Protein AF-A0AB37VTW8-F1 (afdb_monomer_lite)

InterPro domains:
  IPR041073 MobL relaxases [PF18555] (2-72)

Structure (mmCIF, N/CA/C/O backbone):
data_AF-A0AB37VTW8-F1
#
_entry.id   AF-A0AB37VTW8-F1
#
loop_
_atom_site.group_PDB
_atom_site.id
_atom_site.type_symbol
_atom_site.label_atom_id
_atom_site.label_alt_id
_atom_site.label_comp_id
_atom_site.label_asym_id
_atom_site.label_entity_id
_atom_site.label_seq_id
_atom_site.pdbx_PDB_ins_code
_atom_site.Cartn_x
_atom_site.Cartn_y
_atom_site.Cartn_z
_atom_site.occupancy
_atom_site.B_iso_or_equiv
_atom_site.auth_seq_id
_atom_site.auth_comp_id
_atom_site.auth_asym_id
_atom_site.auth_atom_id
_atom_site.pdbx_PDB_model_num
ATOM 1 N N . GLU A 1 1 ? 1.209 21.111 2.459 1.00 69.19 1 GLU A N 1
ATOM 2 C CA . GLU A 1 1 ? 2.205 21.548 3.468 1.00 69.19 1 GLU A CA 1
ATOM 3 C C . GLU A 1 1 ? 2.470 20.483 4.531 1.00 69.19 1 GLU A C 1
ATOM 5 O O . GLU A 1 1 ? 3.365 19.687 4.295 1.00 69.19 1 GLU A O 1
ATOM 10 N N . LYS A 1 2 ? 1.682 20.328 5.609 1.00 84.31 2 LYS A N 1
ATOM 11 C CA . LYS A 1 2 ? 1.988 19.326 6.667 1.00 84.31 2 LYS A CA 1
ATOM 12 C C . LYS A 1 2 ? 2.095 17.870 6.177 1.00 84.31 2 LYS A C 1
ATOM 14 O O . LYS A 1 2 ? 2.970 17.128 6.611 1.00 84.31 2 LYS A O 1
ATOM 19 N N . LEU A 1 3 ? 1.231 17.455 5.244 1.00 83.94 3 LEU A N 1
ATOM 20 C CA . LEU A 1 3 ? 1.308 16.118 4.637 1.00 83.94 3 LEU A CA 1
ATOM 21 C C . LEU A 1 3 ? 2.566 15.950 3.773 1.00 83.94 3 LEU A C 1
ATOM 23 O O . LEU A 1 3 ? 3.159 14.876 3.758 1.00 83.94 3 LEU A O 1
ATOM 27 N N . ASP A 1 4 ? 2.979 17.000 3.062 1.00 84.25 4 ASP A N 1
ATOM 28 C CA . ASP A 1 4 ? 4.182 16.970 2.227 1.00 84.25 4 ASP A CA 1
ATOM 29 C C . ASP A 1 4 ? 5.445 16.842 3.074 1.00 84.25 4 ASP A C 1
ATOM 31 O O . ASP A 1 4 ? 6.351 16.098 2.704 1.00 84.25 4 ASP A O 1
ATOM 35 N N . GLU A 1 5 ? 5.492 17.531 4.214 1.00 88.88 5 GLU A N 1
ATOM 36 C CA . GLU A 1 5 ? 6.574 17.419 5.195 1.00 88.88 5 GLU A CA 1
ATOM 37 C C . GLU A 1 5 ? 6.642 16.013 5.787 1.00 88.88 5 GLU A C 1
ATOM 39 O O . GLU A 1 5 ? 7.718 15.416 5.817 1.00 88.88 5 GLU A O 1
ATOM 44 N N . LEU A 1 6 ? 5.494 15.449 6.176 1.00 85.94 6 LEU A N 1
ATOM 45 C CA . LEU A 1 6 ? 5.423 14.087 6.702 1.00 85.94 6 LEU A CA 1
ATOM 46 C C . LEU A 1 6 ? 5.853 13.062 5.645 1.00 85.94 6 LEU A C 1
ATOM 48 O O . LEU A 1 6 ? 6.649 12.172 5.923 1.00 85.94 6 LEU A O 1
ATOM 52 N N . THR A 1 7 ? 5.387 13.231 4.407 1.00 86.62 7 THR A N 1
ATOM 53 C CA . THR A 1 7 ? 5.772 12.377 3.277 1.00 86.62 7 THR A CA 1
ATOM 54 C C . THR A 1 7 ? 7.274 12.467 3.023 1.00 86.62 7 THR A C 1
ATOM 56 O O . THR A 1 7 ? 7.930 11.443 2.860 1.00 86.62 7 THR A O 1
ATOM 59 N N . LYS A 1 8 ? 7.847 13.678 3.037 1.00 86.00 8 LYS A N 1
ATOM 60 C CA . LYS A 1 8 ? 9.293 13.879 2.886 1.00 86.00 8 LYS A CA 1
ATOM 61 C C . LYS A 1 8 ? 10.060 13.190 4.011 1.00 86.00 8 LYS A C 1
ATOM 63 O O . LYS A 1 8 ? 11.023 12.495 3.721 1.00 86.00 8 LYS A O 1
ATOM 68 N N . TYR A 1 9 ? 9.618 13.347 5.256 1.00 87.56 9 TYR A N 1
ATOM 69 C CA . TYR A 1 9 ? 10.241 12.730 6.423 1.00 87.56 9 TYR A CA 1
ATOM 70 C C . TYR A 1 9 ? 10.264 11.201 6.334 1.00 87.56 9 TYR A C 1
ATOM 72 O O . TYR A 1 9 ? 11.324 10.600 6.507 1.00 87.56 9 TYR A O 1
ATOM 80 N N . VAL A 1 10 ? 9.118 10.591 6.009 1.00 85.00 10 VAL A N 1
ATOM 81 C CA . VAL A 1 10 ? 8.985 9.138 5.821 1.00 85.00 10 VAL A CA 1
ATOM 82 C C . VAL A 1 10 ? 9.948 8.657 4.741 1.00 85.00 10 VAL A C 1
ATOM 84 O O . VAL A 1 10 ? 10.761 7.779 4.996 1.00 85.00 10 VAL A O 1
ATOM 87 N N . LEU A 1 11 ? 9.939 9.302 3.574 1.00 84.25 11 LEU A N 1
ATOM 88 C CA . LEU A 1 11 ? 10.826 8.925 2.476 1.00 84.25 11 LEU A CA 1
ATOM 89 C C . LEU A 1 11 ? 12.308 9.092 2.845 1.00 84.25 11 LEU A C 1
ATOM 91 O O . LEU A 1 11 ? 13.113 8.228 2.539 1.00 84.25 11 LEU A O 1
ATOM 95 N N . THR A 1 12 ? 12.697 10.160 3.545 1.00 81.88 12 THR A N 1
ATOM 96 C CA . THR A 1 12 ? 14.110 10.377 3.909 1.00 81.88 12 THR A CA 1
ATOM 97 C C . THR A 1 12 ? 14.662 9.395 4.936 1.00 81.88 12 THR A C 1
ATOM 99 O O . THR A 1 12 ? 15.880 9.252 5.018 1.00 81.88 12 THR A O 1
ATOM 102 N N . LYS A 1 13 ? 13.799 8.758 5.732 1.00 83.19 13 LYS A N 1
ATOM 103 C CA . LYS A 1 13 ? 14.210 7.800 6.761 1.00 83.19 13 LYS A CA 1
ATOM 104 C C . LYS A 1 13 ? 14.368 6.377 6.241 1.00 83.19 13 LYS A C 1
ATOM 106 O O . LYS A 1 13 ? 15.108 5.612 6.850 1.00 83.19 13 LYS A O 1
ATOM 111 N N . GLU A 1 14 ? 13.698 6.044 5.145 1.00 81.44 14 GLU A N 1
ATOM 112 C CA . GLU A 1 14 ? 13.762 4.712 4.557 1.00 81.44 14 GLU A CA 1
ATOM 113 C C . GLU A 1 14 ? 15.041 4.552 3.715 1.00 81.44 14 GLU A C 1
ATOM 115 O O . GLU A 1 14 ? 15.246 5.317 2.765 1.00 81.44 14 GLU A O 1
ATOM 120 N N . PRO A 1 15 ? 15.912 3.568 4.013 1.00 82.19 15 PRO A N 1
ATOM 121 C CA . PRO A 1 15 ? 17.109 3.314 3.210 1.00 82.19 15 PRO A CA 1
ATOM 122 C C . PRO A 1 15 ? 16.749 2.916 1.770 1.00 82.19 15 PRO A C 1
ATOM 124 O O . PRO A 1 15 ? 17.401 3.359 0.825 1.00 82.19 15 PRO A O 1
ATOM 127 N N . GLU A 1 16 ? 15.637 2.199 1.591 1.00 81.56 16 GLU A N 1
ATOM 128 C CA . GLU A 1 16 ? 15.103 1.794 0.285 1.00 81.56 16 GLU A CA 1
ATOM 129 C C . GLU A 1 16 ? 14.792 2.993 -0.627 1.00 81.56 16 GLU A C 1
ATOM 131 O O . GLU A 1 16 ? 14.925 2.916 -1.848 1.00 81.56 16 GLU A O 1
ATOM 136 N N . TYR A 1 17 ? 14.420 4.144 -0.056 1.00 82.50 17 TYR A N 1
ATOM 137 C CA . TYR A 1 17 ? 14.174 5.355 -0.838 1.00 82.50 17 TYR A CA 1
ATOM 138 C C . TYR A 1 17 ? 15.466 5.936 -1.423 1.00 82.50 17 TYR A C 1
ATOM 140 O O . TYR A 1 17 ? 15.467 6.445 -2.547 1.00 82.50 17 TYR A O 1
ATOM 148 N N . GLN A 1 18 ? 16.578 5.845 -0.689 1.00 79.81 18 GLN A N 1
ATOM 149 C CA . GLN A 1 18 ? 17.883 6.282 -1.189 1.00 79.81 18 GLN A CA 1
ATOM 150 C C . GLN A 1 18 ? 18.357 5.382 -2.330 1.00 79.81 18 GLN A C 1
ATOM 152 O O . GLN A 1 18 ? 18.829 5.886 -3.351 1.00 79.81 18 GLN A O 1
ATOM 157 N N . GLU A 1 19 ? 18.169 4.069 -2.195 1.00 84.88 19 GLU A N 1
ATOM 158 C CA . GLU A 1 19 ? 18.442 3.103 -3.262 1.00 84.88 19 GLU A CA 1
ATOM 159 C C . GLU A 1 19 ? 17.576 3.380 -4.494 1.00 84.88 19 GLU A C 1
ATOM 161 O O . GLU A 1 19 ? 18.087 3.475 -5.609 1.00 84.88 19 GLU A O 1
ATOM 166 N N . TYR A 1 20 ? 16.279 3.627 -4.298 1.00 84.06 20 TYR A N 1
ATOM 167 C CA . TYR A 1 20 ? 15.364 3.975 -5.381 1.00 84.06 20 TYR A CA 1
ATOM 168 C C . TYR A 1 20 ? 15.787 5.247 -6.128 1.00 84.06 20 TYR A C 1
ATOM 170 O O . TYR A 1 20 ? 15.758 5.280 -7.360 1.00 84.06 20 TYR A O 1
ATOM 178 N N . ILE A 1 21 ? 16.234 6.288 -5.412 1.00 85.69 21 ILE A N 1
ATOM 179 C CA . ILE A 1 21 ? 16.782 7.499 -6.038 1.00 85.69 21 ILE A CA 1
ATOM 180 C C . ILE A 1 21 ? 17.993 7.147 -6.909 1.00 85.69 21 ILE A C 1
ATOM 182 O O . ILE A 1 21 ? 18.074 7.609 -8.048 1.00 85.69 21 ILE A O 1
ATOM 186 N N . GLN A 1 22 ? 18.924 6.335 -6.409 1.00 85.75 22 GLN A N 1
ATOM 187 C CA . GLN A 1 22 ? 20.114 5.944 -7.168 1.00 85.75 22 GLN A CA 1
ATOM 188 C C . GLN A 1 22 ? 19.755 5.140 -8.422 1.00 85.75 22 GLN A C 1
ATOM 190 O O . GLN A 1 22 ? 20.243 5.458 -9.505 1.00 85.75 22 GLN A O 1
ATOM 195 N N . ILE A 1 23 ? 18.838 4.176 -8.303 1.00 86.19 23 ILE A N 1
ATOM 196 C CA . ILE A 1 23 ? 18.327 3.389 -9.433 1.00 86.19 23 ILE A CA 1
ATOM 197 C C . ILE A 1 23 ? 17.650 4.304 -10.460 1.00 86.19 23 ILE A C 1
ATOM 199 O O . ILE A 1 23 ? 17.914 4.203 -11.656 1.00 86.19 23 ILE A O 1
ATOM 203 N N . SER A 1 24 ? 16.820 5.250 -10.011 1.00 83.81 24 SER A N 1
ATOM 204 C CA . SER A 1 24 ? 16.126 6.185 -10.905 1.00 83.81 24 SER A CA 1
ATOM 205 C C . SER A 1 24 ? 17.089 7.105 -11.668 1.00 83.81 24 SER A C 1
ATOM 207 O O . SER A 1 24 ? 16.864 7.399 -12.844 1.00 83.81 24 SER A O 1
ATOM 209 N N . LYS A 1 25 ? 18.200 7.506 -11.035 1.00 87.00 25 LYS A N 1
ATOM 210 C CA . LYS A 1 25 ? 19.286 8.256 -11.677 1.00 87.00 25 LYS A CA 1
ATOM 211 C C . LYS A 1 25 ? 20.038 7.406 -12.693 1.00 87.00 25 LYS A C 1
ATOM 213 O O . LYS A 1 25 ? 20.250 7.868 -13.810 1.00 87.00 25 LYS A O 1
ATOM 218 N N . ALA A 1 26 ? 20.396 6.176 -12.331 1.00 86.56 26 ALA A N 1
ATOM 219 C CA . ALA A 1 26 ? 21.075 5.246 -13.229 1.00 86.56 26 ALA A CA 1
ATOM 220 C C . ALA A 1 26 ? 20.236 4.965 -14.486 1.00 86.56 26 ALA A C 1
ATOM 222 O O . ALA A 1 26 ? 20.743 5.090 -15.596 1.00 86.56 26 ALA A O 1
ATOM 223 N N . LEU A 1 27 ? 18.933 4.714 -14.324 1.00 83.25 27 LEU A N 1
ATOM 224 C CA . LEU A 1 27 ? 17.995 4.518 -15.436 1.00 83.25 27 LEU A CA 1
ATOM 225 C C . LEU A 1 27 ? 17.898 5.742 -16.353 1.00 83.25 27 LEU A C 1
ATOM 227 O O . LEU A 1 27 ? 17.769 5.607 -17.568 1.00 83.25 27 LEU A O 1
ATOM 231 N N . LYS A 1 28 ? 17.949 6.953 -15.792 1.00 82.62 28 LYS A N 1
ATOM 232 C CA . LYS A 1 28 ? 17.959 8.183 -16.589 1.00 82.62 28 LYS A CA 1
ATOM 233 C C . LYS A 1 28 ? 19.258 8.346 -17.374 1.00 82.62 28 LYS A C 1
ATOM 235 O O . LYS A 1 28 ? 19.188 8.740 -18.535 1.00 82.62 28 LYS A O 1
ATOM 240 N N . GLU A 1 29 ? 20.409 8.073 -16.765 1.00 84.88 29 GLU A N 1
ATOM 241 C CA . GLU A 1 29 ? 21.705 8.124 -17.454 1.00 84.88 29 GLU A CA 1
ATOM 242 C C . GLU A 1 29 ? 21.794 7.062 -18.557 1.00 84.88 29 GLU A C 1
ATOM 244 O O . GLU A 1 29 ? 22.213 7.368 -19.671 1.00 84.88 29 GLU A O 1
ATOM 249 N N . GLU A 1 30 ? 21.304 5.848 -18.305 1.00 84.12 30 GLU A N 1
ATOM 250 C CA . GLU A 1 30 ? 21.205 4.788 -19.312 1.00 84.12 30 GLU A CA 1
ATOM 251 C C . GLU A 1 30 ? 20.280 5.197 -20.469 1.00 84.12 30 GLU A C 1
ATOM 253 O O . GLU A 1 30 ? 20.670 5.141 -21.635 1.00 84.12 30 GLU A O 1
ATOM 258 N N . ALA A 1 31 ? 19.080 5.703 -20.169 1.00 81.00 31 ALA A N 1
ATOM 259 C CA . ALA A 1 31 ? 18.154 6.188 -21.191 1.00 81.00 31 ALA A CA 1
ATOM 260 C C . ALA A 1 31 ? 18.738 7.363 -21.994 1.00 81.00 31 ALA A C 1
ATOM 262 O O . ALA A 1 31 ? 18.532 7.450 -23.205 1.00 81.00 31 ALA A O 1
ATOM 263 N N . LYS A 1 32 ? 19.491 8.254 -21.343 1.00 85.31 32 LYS A N 1
ATOM 264 C CA . LYS A 1 32 ? 20.208 9.352 -21.997 1.00 85.31 32 LYS A CA 1
ATOM 265 C C . LYS A 1 32 ? 21.339 8.836 -22.888 1.00 85.31 32 LYS A C 1
ATOM 267 O O . LYS A 1 32 ? 21.526 9.374 -23.976 1.00 85.31 32 LYS A O 1
ATOM 272 N N . SER A 1 33 ? 22.062 7.801 -22.465 1.00 84.00 33 SER A N 1
ATOM 273 C CA . SER A 1 33 ? 23.106 7.157 -23.268 1.00 84.00 33 SER A CA 1
ATOM 274 C C . SER A 1 33 ? 22.529 6.485 -24.518 1.00 84.00 33 SER A C 1
ATOM 276 O O . SER A 1 33 ? 23.082 6.645 -25.603 1.00 84.00 33 SER A O 1
ATOM 278 N N . LEU A 1 34 ? 21.391 5.798 -24.388 1.00 85.00 34 LEU A N 1
ATOM 279 C CA . LEU A 1 34 ? 20.751 5.069 -25.486 1.00 85.00 34 LEU A CA 1
ATOM 280 C C . LEU A 1 34 ? 20.009 5.978 -26.475 1.00 85.00 34 LEU A C 1
ATOM 282 O O . LEU A 1 34 ? 20.056 5.748 -27.682 1.00 85.00 34 LEU A O 1
ATOM 286 N N . TYR A 1 35 ? 19.295 6.989 -25.974 1.00 82.31 35 TYR A N 1
ATOM 287 C CA . TYR A 1 35 ? 18.324 7.756 -26.765 1.00 82.31 35 TYR A CA 1
ATOM 288 C C . TYR A 1 35 ? 18.634 9.259 -26.854 1.00 82.31 35 TYR A C 1
ATOM 290 O O . TYR A 1 35 ? 17.906 9.996 -27.523 1.00 82.31 35 TYR A O 1
ATOM 298 N N . GLY A 1 36 ? 19.700 9.726 -26.200 1.00 81.25 36 GLY A N 1
ATOM 299 C CA . GLY A 1 36 ? 20.065 11.139 -26.119 1.00 81.25 36 GLY A CA 1
ATOM 300 C C . GLY A 1 36 ? 19.224 11.942 -25.119 1.00 81.25 36 GLY A C 1
ATOM 301 O O . GLY A 1 36 ? 18.313 11.441 -24.457 1.00 81.25 36 GLY A O 1
ATOM 302 N N . GLU A 1 37 ? 19.529 13.236 -24.990 1.00 77.56 37 GLU A N 1
ATOM 303 C CA . GLU A 1 37 ? 18.801 14.128 -24.083 1.00 77.56 37 GLU A CA 1
ATOM 304 C C . GLU A 1 37 ? 17.463 14.588 -24.679 1.00 77.56 37 GLU A C 1
ATOM 306 O O . GLU A 1 37 ? 17.397 15.353 -25.645 1.00 77.56 37 GLU A O 1
ATOM 311 N N . SER A 1 38 ? 16.361 14.180 -24.050 1.00 73.06 38 SER A N 1
ATOM 312 C CA . SER A 1 38 ? 15.045 14.742 -24.355 1.00 73.06 38 SER A CA 1
ATOM 313 C C . SER A 1 38 ? 14.905 16.148 -23.765 1.00 73.06 38 SER A C 1
ATOM 315 O O . SER A 1 38 ? 14.913 16.320 -22.549 1.00 73.06 38 SER A O 1
ATOM 317 N N . LYS A 1 39 ? 14.629 17.145 -24.616 1.00 77.25 39 LYS A N 1
ATOM 318 C CA . LYS A 1 39 ? 14.252 18.511 -24.189 1.00 77.25 39 LYS A CA 1
ATOM 319 C C . LYS A 1 39 ? 12.850 18.595 -23.566 1.00 77.25 39 LYS A C 1
ATOM 321 O O . LYS A 1 39 ? 12.487 19.616 -22.994 1.00 77.25 39 LYS A O 1
ATOM 326 N N . ARG A 1 40 ? 12.027 17.548 -23.714 1.00 73.31 40 ARG A N 1
ATOM 327 C CA . ARG A 1 40 ? 10.669 17.505 -23.15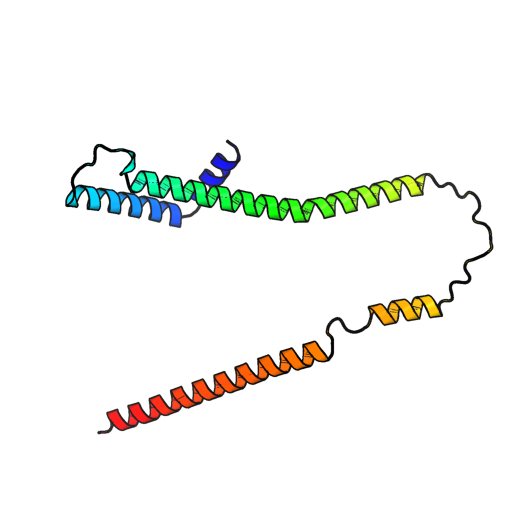2 1.00 73.31 40 ARG A CA 1
ATOM 328 C C . ARG A 1 40 ? 10.740 17.095 -21.689 1.00 73.31 40 ARG A C 1
ATOM 330 O O . ARG A 1 40 ? 11.022 15.935 -21.394 1.00 73.31 40 ARG A O 1
ATOM 337 N N . GLU A 1 41 ? 10.415 18.027 -20.800 1.00 68.31 41 GLU A N 1
ATOM 338 C CA . GLU A 1 41 ? 10.444 17.818 -19.349 1.00 68.31 41 GLU A CA 1
ATOM 339 C C . GLU A 1 41 ? 9.510 16.684 -18.892 1.00 68.31 41 GLU A C 1
ATOM 341 O O . GLU A 1 41 ? 9.851 15.923 -17.990 1.00 68.31 41 GLU A O 1
ATOM 346 N N . SER A 1 42 ? 8.386 16.488 -19.588 1.00 72.25 42 SER A N 1
ATOM 347 C CA . SER A 1 42 ? 7.434 15.398 -19.336 1.00 72.25 42 SER A CA 1
ATOM 348 C C . SER A 1 42 ? 7.978 13.995 -19.623 1.00 72.25 42 SER A C 1
ATOM 350 O O . SER A 1 42 ? 7.384 13.019 -19.174 1.00 72.25 42 SER A O 1
ATOM 352 N N . LYS A 1 43 ? 9.095 13.866 -20.352 1.00 76.06 43 LYS A N 1
ATOM 353 C CA . LYS A 1 43 ? 9.758 12.579 -20.628 1.00 76.06 43 LYS A CA 1
ATOM 354 C C . LYS A 1 43 ? 10.900 12.269 -19.657 1.00 76.06 43 LYS A C 1
ATOM 356 O O . LYS A 1 43 ? 11.613 11.289 -19.854 1.00 76.06 43 LYS A O 1
ATOM 361 N N . ASN A 1 44 ? 11.098 13.087 -18.624 1.00 77.69 44 ASN A N 1
ATOM 362 C CA . ASN A 1 44 ? 12.115 12.818 -17.619 1.00 77.69 44 ASN A CA 1
ATOM 363 C C . ASN A 1 44 ? 11.646 11.690 -16.685 1.00 77.69 44 ASN A C 1
ATOM 365 O O . ASN A 1 44 ? 10.864 11.914 -15.760 1.00 77.69 44 ASN A O 1
ATOM 369 N N . ALA A 1 45 ? 12.132 10.477 -16.955 1.00 75.62 45 ALA A N 1
ATOM 370 C CA . ALA A 1 45 ? 11.763 9.270 -16.225 1.00 75.62 45 ALA A CA 1
ATOM 371 C C . ALA A 1 45 ? 12.038 9.387 -14.716 1.00 75.62 45 ALA A C 1
ATOM 373 O O . ALA A 1 45 ? 11.165 9.052 -13.923 1.00 75.62 45 ALA A O 1
ATOM 374 N N . GLU A 1 46 ? 13.191 9.939 -14.321 1.00 79.19 46 GLU A N 1
ATOM 375 C CA . GLU A 1 46 ? 13.565 10.144 -12.912 1.00 79.19 46 GLU A CA 1
ATOM 376 C C . GLU A 1 46 ? 12.565 11.069 -12.207 1.00 79.19 46 GLU A C 1
ATOM 378 O O . GLU A 1 46 ? 11.994 10.721 -11.174 1.00 79.19 46 GLU A O 1
ATOM 383 N N . LYS A 1 47 ? 12.302 12.244 -12.794 1.00 83.31 47 LYS A N 1
ATOM 384 C CA . LYS A 1 47 ? 11.407 13.245 -12.196 1.00 83.31 47 LYS A CA 1
ATOM 385 C C . LYS A 1 47 ? 9.988 12.698 -12.035 1.00 83.31 47 LYS A C 1
ATOM 387 O O . LYS A 1 47 ? 9.369 12.904 -10.992 1.00 83.31 47 LYS A O 1
ATOM 392 N N . ASN A 1 48 ? 9.490 11.990 -13.047 1.00 85.38 48 ASN A N 1
ATOM 393 C CA . ASN A 1 48 ? 8.151 11.407 -13.024 1.00 85.38 48 ASN A CA 1
ATOM 394 C C . ASN A 1 48 ? 8.046 10.270 -12.000 1.00 85.38 48 ASN A C 1
ATOM 396 O O . ASN A 1 48 ? 7.098 10.242 -11.222 1.00 85.38 48 ASN A O 1
ATOM 400 N N . ALA A 1 49 ? 9.039 9.380 -11.952 1.00 83.12 49 ALA A N 1
ATOM 401 C CA . ALA A 1 49 ? 9.089 8.273 -11.002 1.00 83.12 49 ALA A CA 1
ATOM 402 C C . ALA A 1 49 ? 9.095 8.768 -9.545 1.00 83.12 49 ALA A C 1
ATOM 404 O O . ALA A 1 49 ? 8.304 8.307 -8.721 1.00 83.12 49 ALA A O 1
ATOM 405 N N . LEU A 1 50 ? 9.922 9.773 -9.240 1.00 86.00 50 LEU A N 1
ATOM 406 C CA . LEU A 1 50 ? 9.987 10.379 -7.907 1.00 86.00 50 LEU A CA 1
ATOM 407 C C . LEU A 1 50 ? 8.694 11.117 -7.539 1.00 86.00 50 LEU A C 1
ATOM 409 O O . LEU A 1 50 ? 8.239 11.046 -6.394 1.00 86.00 50 LEU A O 1
ATOM 413 N N . PHE A 1 51 ? 8.081 11.812 -8.499 1.00 87.56 51 PHE A N 1
ATOM 414 C CA . PHE A 1 51 ? 6.806 12.491 -8.283 1.00 87.56 51 PHE A CA 1
ATOM 415 C C . PHE A 1 51 ? 5.674 11.500 -7.985 1.00 87.56 51 PHE A C 1
ATOM 417 O O . PHE A 1 51 ? 4.923 11.688 -7.023 1.00 87.56 51 PHE A O 1
ATOM 424 N N . ASP A 1 52 ? 5.580 10.424 -8.765 1.00 87.94 52 ASP A N 1
ATOM 425 C CA . ASP A 1 52 ? 4.578 9.378 -8.577 1.00 87.94 52 ASP A CA 1
ATOM 426 C C . ASP A 1 52 ? 4.753 8.659 -7.241 1.00 87.94 52 ASP A C 1
ATOM 428 O O . ASP A 1 52 ? 3.766 8.433 -6.535 1.00 87.94 52 ASP A O 1
ATOM 432 N N . LEU A 1 53 ? 5.994 8.350 -6.859 1.00 85.81 53 LEU A N 1
ATOM 433 C CA . LEU A 1 53 ? 6.294 7.752 -5.563 1.00 85.81 53 LEU A CA 1
ATOM 434 C C . LEU A 1 53 ? 5.837 8.667 -4.423 1.00 85.81 53 LEU A C 1
ATOM 436 O O . LEU A 1 53 ? 5.063 8.238 -3.568 1.00 85.81 53 LEU A O 1
ATOM 440 N N . LYS A 1 54 ? 6.213 9.954 -4.457 1.00 88.38 54 LYS A N 1
ATOM 441 C CA . LYS A 1 54 ? 5.774 10.940 -3.457 1.00 88.38 54 LYS A CA 1
ATOM 442 C C . LYS A 1 54 ? 4.246 10.998 -3.357 1.00 88.38 54 LYS A C 1
ATOM 444 O O . LYS A 1 54 ? 3.700 11.011 -2.254 1.00 88.38 54 LYS A O 1
ATOM 449 N N . LYS A 1 55 ? 3.545 11.001 -4.495 1.00 91.19 55 LYS A N 1
ATOM 450 C CA . LYS A 1 55 ? 2.076 11.037 -4.546 1.00 91.19 55 LYS A CA 1
ATOM 451 C C . LYS A 1 55 ? 1.447 9.782 -3.934 1.00 91.19 55 LYS A C 1
ATOM 453 O O . LYS A 1 55 ? 0.498 9.892 -3.159 1.00 91.19 55 LYS A O 1
ATOM 458 N N . ARG A 1 56 ? 1.967 8.593 -4.260 1.00 89.00 56 ARG A N 1
ATOM 459 C CA . ARG A 1 56 ? 1.481 7.313 -3.716 1.00 89.00 56 ARG A CA 1
ATOM 460 C C . ARG A 1 56 ? 1.689 7.237 -2.207 1.00 89.00 56 ARG A C 1
ATOM 462 O O . ARG A 1 56 ? 0.742 6.917 -1.493 1.00 89.00 56 ARG A O 1
ATOM 469 N N . THR A 1 57 ? 2.871 7.611 -1.723 1.00 87.31 57 THR A N 1
ATOM 470 C CA . THR A 1 57 ? 3.186 7.621 -0.289 1.00 87.31 57 THR A CA 1
ATOM 471 C C . THR A 1 57 ? 2.302 8.609 0.471 1.00 87.31 57 THR A C 1
ATOM 473 O O . THR A 1 57 ? 1.715 8.244 1.488 1.00 87.31 57 THR A O 1
ATOM 476 N N . GLY A 1 58 ? 2.108 9.825 -0.052 1.00 90.12 58 GLY A N 1
ATOM 477 C CA . GLY A 1 58 ? 1.201 10.806 0.553 1.00 90.12 58 GLY A CA 1
ATOM 478 C C . GLY A 1 58 ? -0.245 10.301 0.657 1.00 90.12 58 GLY A C 1
ATOM 479 O O . GLY A 1 58 ? -0.889 10.460 1.695 1.00 90.12 58 GLY A O 1
ATOM 480 N N . ASN A 1 59 ? -0.748 9.625 -0.381 1.00 92.38 59 ASN A N 1
ATOM 481 C CA . ASN A 1 59 ? -2.087 9.028 -0.366 1.00 92.38 59 ASN A CA 1
ATOM 482 C C . ASN A 1 59 ? -2.214 7.866 0.631 1.00 92.38 59 ASN A C 1
ATOM 484 O O . ASN A 1 59 ? -3.245 7.743 1.296 1.00 92.38 59 ASN A O 1
ATOM 488 N N . ALA A 1 60 ? -1.183 7.028 0.755 1.00 89.19 60 ALA A N 1
ATOM 489 C CA . ALA A 1 60 ? -1.156 5.943 1.734 1.00 89.19 60 ALA A CA 1
ATOM 490 C C . ALA A 1 60 ? -1.208 6.491 3.169 1.00 89.19 60 ALA A C 1
ATOM 492 O O . ALA A 1 60 ? -2.050 6.066 3.959 1.00 89.19 60 ALA A O 1
ATOM 493 N N . ILE A 1 61 ? -0.397 7.514 3.466 1.00 89.00 61 ILE A N 1
ATOM 494 C CA . ILE A 1 61 ? -0.395 8.214 4.759 1.00 89.00 61 ILE A CA 1
ATOM 495 C C . ILE A 1 61 ? -1.782 8.788 5.067 1.00 89.00 61 ILE A C 1
ATOM 497 O O . ILE A 1 61 ? -2.314 8.568 6.152 1.00 89.00 61 ILE A O 1
ATOM 501 N N . LEU A 1 62 ? -2.405 9.489 4.113 1.00 91.88 62 LEU A N 1
ATOM 502 C CA . LEU A 1 62 ? -3.757 10.026 4.299 1.00 91.88 62 LEU A CA 1
ATOM 503 C C . LEU A 1 62 ? -4.791 8.938 4.592 1.00 91.88 62 LEU A C 1
ATOM 505 O O . LEU A 1 62 ? -5.711 9.162 5.376 1.00 91.88 62 LEU A O 1
ATOM 509 N N . THR A 1 63 ? -4.667 7.782 3.947 1.00 92.44 63 THR A N 1
ATOM 510 C CA . THR A 1 63 ? -5.602 6.667 4.124 1.00 92.44 63 THR A CA 1
ATOM 511 C C . THR A 1 63 ? -5.470 6.066 5.521 1.00 92.44 63 THR A C 1
ATOM 513 O O . THR A 1 63 ? -6.485 5.877 6.192 1.00 92.44 63 THR A O 1
ATOM 516 N N . GLU A 1 64 ? -4.245 5.857 6.009 1.00 89.31 64 GLU A N 1
ATOM 517 C CA . GLU A 1 64 ? -4.019 5.388 7.381 1.00 89.31 64 GLU A CA 1
ATOM 518 C C . GLU A 1 64 ? -4.467 6.413 8.426 1.00 89.31 64 GLU A C 1
ATOM 520 O O . GLU A 1 64 ? -5.140 6.039 9.385 1.00 89.31 64 GLU A O 1
ATOM 525 N N . LEU A 1 65 ? -4.197 7.707 8.221 1.00 89.25 65 LEU A N 1
ATOM 526 C CA . LEU A 1 65 ? -4.674 8.756 9.129 1.00 89.25 65 LEU A CA 1
ATOM 527 C C . LEU A 1 65 ? -6.205 8.793 9.199 1.00 89.25 65 LEU A C 1
ATOM 529 O O . LEU A 1 65 ? -6.768 8.870 10.287 1.00 89.25 65 LEU A O 1
ATOM 533 N N . LYS A 1 66 ? -6.896 8.676 8.058 1.00 89.50 66 LYS A N 1
ATOM 534 C CA . LYS A 1 66 ? -8.365 8.578 8.028 1.00 89.50 66 LYS A CA 1
ATOM 535 C C . LYS A 1 66 ? -8.869 7.324 8.737 1.00 89.50 66 LYS A C 1
ATOM 537 O O . LYS A 1 66 ? -9.887 7.382 9.423 1.00 89.50 66 LYS A O 1
ATOM 542 N N . ARG A 1 67 ? -8.168 6.197 8.586 1.00 90.44 67 ARG A N 1
ATOM 543 C CA . ARG A 1 67 ? -8.510 4.944 9.266 1.00 90.44 67 ARG A CA 1
ATOM 544 C C . ARG A 1 67 ? -8.374 5.088 10.780 1.00 90.44 67 ARG A C 1
ATOM 546 O O . ARG A 1 67 ? -9.308 4.739 11.495 1.00 90.44 67 ARG A O 1
ATOM 553 N N . GLN A 1 68 ? -7.268 5.650 11.259 1.00 86.62 68 GLN A N 1
ATOM 554 C CA . GLN A 1 68 ? -7.063 5.922 12.682 1.00 86.62 68 GLN A CA 1
ATOM 555 C C . GLN A 1 68 ? -8.125 6.884 13.222 1.00 86.62 68 GLN A C 1
ATOM 557 O O . GLN A 1 68 ? -8.748 6.591 14.237 1.00 86.62 68 GLN A O 1
ATOM 562 N N . ASP A 1 69 ? -8.414 7.972 12.507 1.00 85.56 69 ASP A N 1
ATOM 563 C CA . ASP A 1 69 ? -9.444 8.937 12.904 1.00 85.56 69 ASP A CA 1
ATOM 564 C C . ASP A 1 69 ? -10.836 8.285 12.996 1.00 85.56 69 ASP A C 1
ATOM 566 O O . ASP A 1 69 ? -11.567 8.505 13.958 1.00 85.56 69 ASP A O 1
ATOM 570 N N . SER A 1 70 ? -11.178 7.390 12.062 1.00 84.31 70 SER A N 1
ATOM 571 C CA . SER A 1 70 ? -12.441 6.637 12.103 1.00 84.31 70 SER A CA 1
ATOM 572 C C . SER A 1 70 ? -12.553 5.670 13.287 1.00 84.31 70 SER A C 1
ATOM 574 O O . SER A 1 70 ? -13.658 5.383 13.737 1.00 84.31 70 SER A O 1
ATOM 576 N N . GLN A 1 71 ? -11.425 5.177 13.805 1.00 83.44 71 GLN A N 1
ATOM 577 C CA . GLN A 1 71 ? -11.391 4.307 14.982 1.00 83.44 71 GLN A CA 1
ATOM 578 C C . GLN A 1 71 ? -11.417 5.115 16.282 1.00 83.44 71 GLN A C 1
ATOM 580 O O . GLN A 1 71 ? -12.025 4.688 17.260 1.00 83.44 71 GLN A O 1
ATOM 585 N N . ILE A 1 72 ? -10.769 6.281 16.294 1.00 79.88 72 ILE A N 1
ATOM 586 C CA . ILE A 1 72 ? -10.611 7.124 17.482 1.00 79.88 72 ILE A CA 1
ATOM 587 C C . ILE A 1 72 ? -11.869 7.957 17.751 1.00 79.88 72 ILE A C 1
ATOM 589 O O . ILE A 1 72 ? -12.299 8.042 18.899 1.00 79.88 72 ILE A O 1
ATOM 593 N N . LYS A 1 73 ? -12.503 8.528 16.720 1.00 81.62 73 LYS A N 1
ATOM 594 C CA . LYS A 1 73 ? -13.733 9.329 16.857 1.00 81.62 73 LYS A CA 1
ATOM 595 C C . LYS A 1 73 ? -14.840 8.680 17.697 1.00 81.62 73 LYS A C 1
ATOM 597 O O . LYS A 1 73 ? -15.258 9.308 18.664 1.00 81.62 73 LYS A O 1
ATOM 602 N N . PRO A 1 74 ? -15.279 7.436 17.427 1.00 78.25 74 PRO A N 1
ATOM 603 C CA . PRO A 1 74 ? -16.334 6.811 18.224 1.00 78.25 74 PRO A CA 1
ATOM 604 C C . PRO A 1 74 ? -15.902 6.534 19.671 1.00 78.25 74 PRO A C 1
ATOM 606 O O . PRO A 1 74 ? -16.743 6.501 20.565 1.00 78.25 74 PRO A O 1
ATOM 609 N N . LEU A 1 75 ? -14.600 6.347 19.924 1.00 74.81 75 LEU A N 1
ATOM 610 C CA . LEU A 1 75 ? -14.079 6.194 21.283 1.00 74.81 75 LEU A CA 1
ATOM 611 C C . LEU A 1 75 ? -14.151 7.519 22.047 1.00 74.81 75 LEU A C 1
ATOM 613 O O . LEU A 1 75 ? -14.583 7.521 23.195 1.00 74.81 75 LEU A O 1
ATOM 617 N N . ILE A 1 76 ? -13.782 8.634 21.410 1.00 74.12 76 ILE A N 1
ATOM 618 C CA . ILE A 1 76 ? -13.885 9.974 22.006 1.00 74.12 76 ILE A CA 1
ATOM 619 C C . ILE A 1 76 ? -15.352 10.321 22.273 1.00 74.12 76 ILE A C 1
ATOM 621 O O . ILE A 1 76 ? -15.697 10.678 23.393 1.00 74.12 76 ILE A O 1
ATOM 625 N N . GLU A 1 77 ? -16.235 10.122 21.294 1.00 75.75 77 GLU A N 1
ATOM 626 C CA . GLU A 1 77 ? -17.672 10.373 21.453 1.00 75.75 77 GLU A CA 1
ATOM 627 C C . GLU A 1 77 ? -18.291 9.505 22.560 1.00 75.75 77 GLU A C 1
ATOM 629 O O . GLU A 1 77 ? -19.121 9.982 23.331 1.00 75.75 77 GLU A O 1
ATOM 634 N N . GLY A 1 78 ? -17.867 8.243 22.690 1.00 71.25 78 GLY A N 1
ATOM 635 C CA . GLY A 1 78 ? -18.295 7.368 23.783 1.00 71.25 78 GLY A CA 1
ATOM 636 C C . GLY A 1 78 ? -17.814 7.842 25.160 1.00 71.25 78 GLY A C 1
ATOM 637 O O . GLY A 1 78 ? -18.552 7.730 26.140 1.00 71.25 78 GLY A O 1
ATOM 638 N N . VAL A 1 79 ? -16.605 8.403 25.247 1.00 73.25 79 VAL A N 1
ATOM 639 C CA . VAL A 1 79 ? -16.071 9.014 26.475 1.00 73.25 79 VAL A CA 1
ATOM 640 C C . VAL A 1 79 ? -16.832 10.293 26.821 1.00 73.25 79 VAL A C 1
ATOM 642 O O . VAL A 1 79 ? -17.244 10.449 27.968 1.00 73.25 79 VAL A O 1
ATOM 645 N N . ASP A 1 80 ? -17.104 11.158 25.845 1.00 70.88 80 ASP A N 1
ATOM 646 C CA . 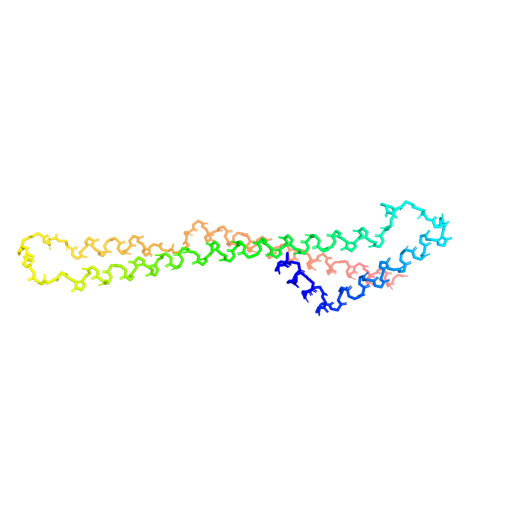ASP A 1 80 ? -17.878 12.388 26.046 1.00 70.88 80 ASP A CA 1
ATOM 647 C C . ASP A 1 80 ? -19.319 12.087 26.485 1.00 70.88 80 ASP A C 1
ATOM 649 O O . ASP A 1 80 ? -19.838 12.733 27.397 1.00 70.88 80 ASP A O 1
ATOM 653 N N . GLN A 1 81 ? -19.945 11.051 25.916 1.00 70.38 81 GLN A N 1
ATOM 654 C CA . GLN A 1 81 ? -21.252 10.551 26.359 1.00 70.38 81 GLN A CA 1
ATOM 655 C C . GLN A 1 81 ? -21.202 9.986 27.787 1.00 70.38 81 GLN A C 1
ATOM 657 O O . GLN A 1 81 ? -22.103 10.220 28.590 1.00 70.38 81 GLN A O 1
ATOM 662 N N . MET A 1 82 ? -20.148 9.254 28.150 1.00 60.31 82 MET A N 1
ATOM 663 C CA . MET A 1 82 ? -19.964 8.770 29.524 1.00 60.31 82 MET A CA 1
ATOM 664 C C . MET A 1 82 ? -19.764 9.925 30.513 1.00 60.31 82 MET A C 1
ATOM 666 O O . MET A 1 82 ? -20.317 9.898 31.616 1.00 60.31 82 MET A O 1
ATOM 670 N N . GLN A 1 83 ? -19.024 10.959 30.112 1.00 66.06 83 GLN A N 1
ATOM 671 C CA . GLN A 1 83 ? -18.801 12.172 30.893 1.00 66.06 83 GLN A CA 1
ATOM 672 C C . GLN A 1 83 ? -20.105 12.967 31.069 1.00 66.06 83 GLN A C 1
ATOM 674 O O . GLN A 1 83 ? -20.403 13.423 32.175 1.00 66.06 83 GLN A O 1
ATOM 679 N N . SER A 1 84 ? -20.921 13.094 30.016 1.00 65.06 84 SER A N 1
ATOM 680 C CA . SER A 1 84 ? -22.222 13.765 30.087 1.00 65.06 84 SER A CA 1
ATOM 681 C C . SER A 1 84 ? -23.198 13.005 30.989 1.00 65.06 84 SER A C 1
ATOM 683 O O . SER A 1 84 ? -23.813 13.619 31.858 1.00 65.06 84 SER A O 1
ATOM 685 N N . ILE A 1 85 ? -23.262 11.670 30.891 1.00 62.53 85 ILE A N 1
ATOM 686 C CA . ILE A 1 85 ? -24.070 10.816 31.781 1.00 62.53 85 ILE A CA 1
ATOM 687 C C . ILE A 1 85 ? -23.623 10.955 33.243 1.00 62.53 85 ILE A C 1
ATOM 689 O O . ILE A 1 85 ? -24.462 11.002 34.146 1.00 62.53 85 ILE A O 1
ATOM 693 N N . TYR A 1 86 ? -22.313 11.003 33.502 1.00 60.22 86 TYR A N 1
ATOM 694 C CA . TYR A 1 86 ? -21.779 11.188 34.852 1.00 60.22 86 TYR A CA 1
ATOM 695 C C . TYR A 1 86 ? -22.185 12.548 35.433 1.00 60.22 86 TYR A C 1
ATOM 697 O O . TYR A 1 86 ? -22.679 12.622 36.561 1.00 60.22 86 TYR A O 1
ATOM 705 N N . ASN A 1 87 ? -22.064 13.611 34.636 1.00 60.56 87 ASN A N 1
ATOM 706 C CA . ASN A 1 87 ? -22.461 14.957 35.034 1.00 60.56 87 ASN A CA 1
ATOM 707 C C . ASN A 1 87 ? -23.980 15.062 35.255 1.00 60.56 87 ASN A C 1
ATOM 709 O O . ASN A 1 87 ? -24.404 15.604 36.271 1.00 60.56 87 ASN A O 1
ATOM 713 N N . GLU A 1 88 ? -24.809 14.473 34.389 1.00 60.16 88 GLU A N 1
ATOM 714 C CA . GLU A 1 88 ? -26.270 14.423 34.563 1.00 60.16 88 GLU A CA 1
ATOM 715 C C . GLU A 1 88 ? -26.699 13.625 35.805 1.00 60.16 88 GLU A C 1
ATOM 717 O O . GLU A 1 88 ? -27.650 14.004 36.497 1.00 60.16 88 GLU A O 1
ATOM 722 N N . ARG A 1 89 ? -25.996 12.529 36.130 1.00 53.84 89 ARG A N 1
ATOM 723 C CA . ARG A 1 89 ? -26.244 11.746 37.353 1.00 53.84 89 ARG A CA 1
ATOM 724 C C . ARG A 1 89 ? -25.875 12.508 38.620 1.00 53.84 89 ARG A C 1
ATOM 726 O O . ARG A 1 89 ? -26.581 12.360 39.613 1.00 53.84 89 ARG A O 1
ATOM 733 N N . SER A 1 90 ? -24.839 13.345 38.579 1.00 54.03 90 SER A N 1
ATOM 734 C CA . SER A 1 90 ? -24.404 14.148 39.730 1.00 54.03 90 SER A CA 1
ATOM 735 C C . SER A 1 90 ? -25.431 15.214 40.155 1.00 54.03 90 SER A C 1
ATOM 737 O O . SER A 1 90 ? -25.434 15.640 41.308 1.00 54.03 90 SER A O 1
ATOM 739 N N . PHE A 1 91 ? -26.364 15.601 39.270 1.00 48.44 91 PHE A N 1
ATOM 740 C CA . PHE A 1 91 ? -27.434 16.565 39.577 1.00 48.44 91 PHE A CA 1
ATOM 741 C C . PHE A 1 91 ? -28.792 15.940 39.926 1.00 48.44 91 PHE A C 1
ATOM 743 O O . PHE A 1 91 ? -29.698 16.654 40.372 1.00 48.44 91 PHE A O 1
ATOM 750 N N . ARG A 1 92 ? -28.959 14.614 39.818 1.00 50.94 92 ARG A N 1
ATOM 751 C CA . ARG A 1 92 ? -30.144 13.936 40.366 1.00 50.94 92 ARG A CA 1
ATOM 752 C C . ARG A 1 92 ? -29.945 13.698 41.857 1.00 50.94 92 ARG A C 1
ATOM 754 O O . ARG A 1 92 ? -29.705 12.585 42.314 1.00 50.94 92 ARG A O 1
ATOM 761 N N . THR A 1 93 ? -30.089 14.782 42.616 1.00 50.47 93 THR A N 1
ATOM 762 C CA . THR A 1 93 ? -30.505 14.710 44.019 1.00 50.47 93 THR A CA 1
ATOM 763 C C . THR A 1 93 ? -31.597 13.650 44.170 1.00 50.47 93 THR A C 1
ATOM 765 O O . THR A 1 93 ? -32.476 13.538 43.316 1.00 50.47 93 THR A O 1
ATOM 768 N N . LEU A 1 94 ? -31.491 12.862 45.241 1.00 47.34 94 LEU A N 1
ATOM 769 C CA . LEU A 1 94 ? -32.359 11.766 45.685 1.00 47.34 94 LEU A CA 1
ATOM 770 C C . LEU A 1 94 ? -33.839 12.186 45.843 1.00 47.34 94 LEU A C 1
ATOM 772 O O . LEU A 1 94 ? -34.419 12.101 46.922 1.00 47.34 94 LEU A O 1
ATOM 776 N N . LYS A 1 95 ? -34.488 12.661 44.781 1.00 49.22 95 LYS A N 1
ATOM 777 C CA . LYS A 1 95 ? -35.930 12.866 44.730 1.00 49.22 95 LYS A CA 1
ATOM 778 C C . LYS A 1 95 ? -36.567 11.535 44.363 1.00 49.22 95 LYS A C 1
ATOM 780 O O . LYS A 1 95 ? -36.684 11.191 43.194 1.00 49.22 95 LYS A O 1
ATOM 785 N N . GLN A 1 96 ? -36.906 10.802 45.422 1.00 56.69 96 GLN A N 1
ATOM 786 C CA . GLN A 1 96 ? -38.079 9.934 45.534 1.00 56.69 96 GLN A CA 1
ATOM 787 C C . GLN A 1 96 ? -38.374 9.097 44.280 1.00 56.69 96 GLN A C 1
ATOM 789 O O . GLN A 1 96 ? -39.170 9.479 43.425 1.00 56.69 96 GLN A O 1
ATOM 794 N N . LEU A 1 97 ? -37.758 7.917 44.199 1.00 47.47 97 LEU A N 1
ATOM 795 C CA . LEU A 1 97 ? -38.267 6.861 43.326 1.00 47.47 97 LEU A CA 1
ATOM 796 C C . LEU A 1 97 ? -39.552 6.287 43.958 1.00 47.47 97 LEU A C 1
ATOM 798 O O . LEU A 1 97 ? -39.545 6.022 45.163 1.00 47.47 97 LEU A O 1
ATOM 802 N N . PRO A 1 98 ? -40.642 6.088 43.194 1.00 45.72 98 PRO A N 1
ATOM 803 C CA . PRO A 1 98 ? -41.830 5.415 43.699 1.00 45.72 98 PRO A CA 1
ATOM 804 C C . PRO A 1 98 ? -41.481 3.962 44.032 1.00 45.72 98 PRO A C 1
ATOM 806 O O . PRO A 1 98 ? -40.880 3.255 43.228 1.00 45.72 98 PRO A O 1
ATOM 809 N N . THR A 1 99 ? -41.873 3.509 45.220 1.00 51.34 99 THR A N 1
ATOM 810 C CA . THR A 1 99 ? -41.569 2.184 45.796 1.00 51.34 99 THR A CA 1
ATOM 811 C C . THR A 1 99 ? -42.279 1.012 45.097 1.00 51.34 99 THR A C 1
ATOM 813 O O . THR A 1 99 ? -42.386 -0.068 45.663 1.00 51.34 99 THR A O 1
ATOM 816 N N . ASN A 1 100 ? -42.782 1.169 43.874 1.00 54.00 100 ASN A N 1
ATOM 817 C CA . ASN A 1 100 ? -43.501 0.106 43.180 1.00 54.00 100 ASN A CA 1
ATOM 818 C C . ASN A 1 100 ? -43.047 -0.013 41.730 1.00 54.00 100 ASN A C 1
ATOM 820 O O . ASN A 1 100 ? -42.846 0.989 41.060 1.00 54.00 100 ASN A O 1
ATOM 824 N N . GLU A 1 101 ? -42.956 -1.266 41.277 1.00 53.22 101 GLU A N 1
ATOM 825 C CA . GLU A 1 101 ? -42.622 -1.710 39.914 1.00 53.22 101 GLU A CA 1
ATOM 826 C C . GLU A 1 101 ? -41.134 -1.911 39.589 1.00 53.22 101 GLU A C 1
ATOM 828 O O . GLU A 1 101 ? -40.628 -1.466 38.567 1.00 53.22 101 GLU A O 1
ATOM 833 N N . TYR A 1 102 ? -40.431 -2.721 40.383 1.00 47.94 102 TYR A N 1
ATOM 834 C CA . TYR A 1 102 ? -39.334 -3.530 39.831 1.00 47.94 102 TYR A CA 1
ATOM 835 C C . TYR A 1 102 ? -39.514 -4.994 40.219 1.00 47.94 102 TYR A C 1
ATOM 837 O O . TYR A 1 102 ? -38.734 -5.599 40.946 1.00 47.94 102 TYR A O 1
ATOM 845 N N . LYS A 1 103 ? -40.581 -5.591 39.684 1.00 50.41 103 LYS A N 1
ATOM 846 C CA . LYS A 1 103 ? -40.763 -7.045 39.648 1.00 50.41 103 LYS A CA 1
ATOM 847 C C . LYS A 1 103 ? -40.047 -7.621 38.417 1.00 50.41 103 LYS A C 1
ATOM 849 O O . LYS A 1 103 ? -40.618 -8.404 37.670 1.00 50.41 103 LYS A O 1
ATOM 854 N N . TYR A 1 104 ? -38.805 -7.197 38.179 1.00 52.56 104 TYR A N 1
ATOM 855 C CA . TYR A 1 104 ? -37.942 -7.819 37.178 1.00 52.56 104 TYR A CA 1
ATOM 856 C C . TYR A 1 104 ? -37.332 -9.058 37.834 1.00 52.56 104 TYR A C 1
ATOM 858 O O . TYR A 1 104 ? -36.418 -8.960 38.653 1.00 52.56 104 TYR A O 1
ATOM 866 N N . SER A 1 105 ? -37.922 -10.224 37.564 1.00 64.06 105 SER A N 1
ATOM 867 C CA . SER A 1 105 ? -37.482 -11.488 38.151 1.00 64.06 105 SER A CA 1
ATOM 868 C C . SER A 1 105 ? -36.016 -11.735 37.795 1.00 64.06 105 SER A C 1
ATOM 870 O O . SER A 1 105 ? -35.623 -11.678 36.628 1.00 64.06 105 SER A O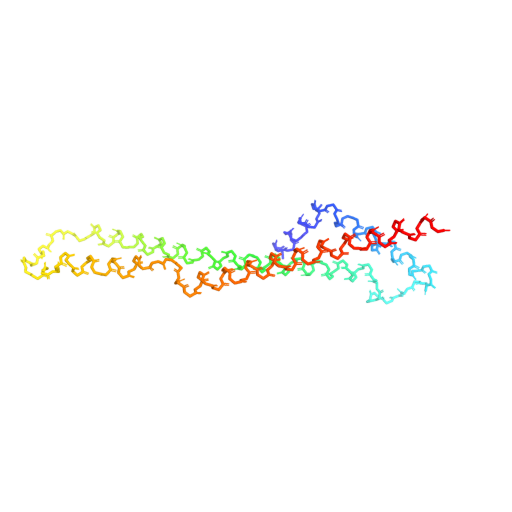 1
ATOM 872 N N . TYR A 1 106 ? -35.201 -12.059 38.798 1.00 64.12 106 TYR A N 1
ATOM 873 C CA . TYR A 1 106 ? -33.818 -12.514 38.633 1.00 64.12 106 TYR A CA 1
ATOM 874 C C . TYR A 1 106 ? -33.683 -13.618 37.563 1.00 64.12 106 TYR A C 1
ATOM 876 O O . TYR A 1 106 ? -32.663 -13.723 36.880 1.00 64.12 106 TYR A O 1
ATOM 884 N N . GLU A 1 107 ? -34.744 -14.398 37.349 1.00 63.69 107 GLU A N 1
ATOM 885 C CA . GLU A 1 107 ? -34.813 -15.422 36.311 1.00 63.69 107 GLU A CA 1
ATOM 886 C C . GLU A 1 107 ? -34.824 -14.856 34.883 1.00 63.69 107 GLU A C 1
ATOM 888 O O . GLU A 1 107 ? -34.185 -15.436 34.004 1.00 63.69 107 GLU A O 1
ATOM 893 N N . GLU A 1 108 ? -35.488 -13.724 34.624 1.00 70.81 108 GLU A N 1
ATOM 894 C CA . GLU A 1 108 ? -35.457 -13.068 33.306 1.00 70.81 108 GLU A CA 1
ATOM 895 C C . GLU A 1 108 ? -34.078 -12.481 33.007 1.00 70.81 108 GLU A C 1
ATOM 897 O O . GLU A 1 108 ? -33.560 -12.618 31.893 1.00 70.81 108 GLU A O 1
ATOM 902 N N . PHE A 1 109 ? -33.441 -11.892 34.024 1.00 68.56 109 PHE A N 1
ATOM 903 C CA . PHE A 1 109 ? -32.064 -11.414 33.934 1.00 68.56 109 PHE A CA 1
ATOM 904 C C . PHE A 1 109 ? -31.093 -12.563 33.612 1.00 68.56 109 PHE A C 1
ATOM 906 O O . PHE A 1 109 ? -30.280 -12.459 32.689 1.00 68.56 109 PHE A O 1
ATOM 913 N N . MET A 1 110 ? -31.226 -13.698 34.305 1.00 68.56 110 MET A N 1
ATOM 914 C CA . MET A 1 110 ? -30.409 -14.889 34.061 1.00 68.56 110 MET A CA 1
ATOM 915 C C . MET A 1 110 ? -30.693 -15.554 32.707 1.00 68.56 110 MET A C 1
ATOM 917 O O . MET A 1 110 ? -29.758 -16.048 32.072 1.00 68.56 110 MET A O 1
ATOM 921 N N . LYS A 1 111 ? -31.939 -15.538 32.213 1.00 71.56 111 LYS A N 1
ATOM 922 C CA . LYS A 1 111 ? -32.290 -16.034 30.869 1.00 71.56 111 LYS A CA 1
ATOM 923 C C . LYS A 1 111 ? -31.651 -15.196 29.763 1.00 71.56 111 LYS A C 1
ATOM 925 O O . LYS A 1 111 ? -31.030 -15.775 28.872 1.00 71.56 111 LYS A O 1
ATOM 930 N N . ARG A 1 112 ? -31.720 -13.859 29.842 1.00 66.88 112 ARG A N 1
ATOM 931 C CA . ARG A 1 112 ? -31.027 -12.973 28.886 1.00 66.88 112 ARG A CA 1
ATOM 932 C C . ARG A 1 112 ? -29.518 -13.175 28.942 1.00 66.88 112 ARG A C 1
ATOM 934 O O . ARG A 1 112 ? -28.888 -13.363 27.907 1.00 66.88 112 ARG A O 1
ATOM 941 N N . ARG A 1 113 ? -28.935 -13.238 30.144 1.00 60.97 113 ARG A N 1
ATOM 942 C CA . ARG A 1 113 ? -27.502 -13.517 30.310 1.00 60.97 113 ARG A CA 1
ATOM 943 C C . ARG A 1 113 ? -27.102 -14.862 29.690 1.00 60.97 113 ARG A C 1
ATOM 945 O O . ARG A 1 113 ? -26.086 -14.919 29.009 1.00 60.97 113 ARG A O 1
ATOM 952 N N . LYS A 1 114 ? -27.907 -15.920 29.849 1.00 61.56 114 LYS A N 1
ATOM 953 C CA . LYS A 1 114 ? -27.670 -17.227 29.207 1.00 61.56 114 LYS A CA 1
ATOM 954 C C . LYS A 1 114 ? -27.819 -17.200 27.682 1.00 61.56 114 LYS A C 1
ATOM 956 O O . LYS A 1 114 ? -27.075 -17.910 27.015 1.00 61.56 114 LYS A O 1
ATOM 961 N N . GLN A 1 115 ? -28.730 -16.394 27.128 1.00 61.22 115 GLN A N 1
ATOM 962 C CA . GLN A 1 115 ? -28.863 -16.206 25.675 1.00 61.22 115 GLN A CA 1
ATOM 963 C C . GLN A 1 115 ? -27.615 -15.550 25.074 1.00 61.22 115 GLN A C 1
ATOM 965 O O . GLN A 1 115 ? -27.113 -16.025 24.062 1.00 61.22 115 GLN A O 1
ATOM 970 N N . PHE A 1 116 ? -27.054 -14.532 25.733 1.00 57.12 116 PHE A N 1
ATOM 971 C CA . PHE A 1 116 ? -25.806 -13.892 25.292 1.00 57.12 116 PHE A CA 1
ATOM 972 C C . PHE A 1 116 ? -24.541 -14.694 25.645 1.00 57.12 116 PHE A C 1
ATOM 974 O O . PHE A 1 116 ? -23.494 -14.485 25.041 1.00 57.12 116 PHE A O 1
ATOM 981 N N . GLN A 1 117 ? -24.624 -15.649 26.579 1.00 52.69 117 GLN A N 1
ATOM 982 C CA . GLN A 1 117 ? -23.568 -16.637 26.842 1.00 52.69 117 GLN A CA 1
ATOM 983 C C . GLN A 1 117 ? -23.578 -17.824 25.861 1.00 52.69 117 GLN A C 1
ATOM 985 O O . GLN A 1 117 ? -22.738 -18.721 25.986 1.00 52.69 117 GLN A O 1
ATOM 990 N N . GLN A 1 118 ? -24.491 -17.872 24.882 1.00 56.41 118 GLN A N 1
ATOM 991 C CA . GLN A 1 118 ? -24.447 -18.897 23.840 1.00 56.41 118 GLN A CA 1
ATOM 992 C C . GLN A 1 118 ? -23.199 -18.706 22.970 1.00 56.41 118 GLN A C 1
ATOM 994 O O . GLN A 1 118 ? -23.156 -17.844 22.105 1.00 56.41 118 GLN A O 1
ATOM 999 N N . ARG A 1 119 ? -22.188 -19.532 23.269 1.00 61.06 119 ARG A N 1
ATOM 1000 C CA . ARG A 1 119 ? -20.995 -19.900 22.488 1.00 61.06 119 ARG A CA 1
ATOM 1001 C C . ARG A 1 119 ? -20.590 -18.872 21.424 1.00 61.06 119 ARG A C 1
ATOM 1003 O O . ARG A 1 119 ? -21.159 -18.849 20.339 1.00 61.06 119 ARG A O 1
ATOM 1010 N N . VAL A 1 120 ? -19.490 -18.162 21.696 1.00 63.06 120 VAL A N 1
ATOM 1011 C CA . VAL A 1 120 ? -18.760 -17.265 20.768 1.00 63.06 120 VAL A CA 1
ATOM 1012 C C . VAL A 1 120 ? -18.555 -17.885 19.370 1.00 63.06 120 VAL A C 1
ATOM 1014 O O . VAL A 1 120 ? -18.401 -17.170 18.387 1.00 63.06 120 VAL A O 1
ATOM 1017 N N . VAL A 1 121 ? -18.607 -19.219 19.258 1.00 63.72 121 VAL A N 1
ATOM 1018 C CA . VAL A 1 121 ? -18.544 -19.964 17.999 1.00 63.72 121 VAL A CA 1
ATOM 1019 C C . VAL A 1 121 ? -19.697 -20.976 17.921 1.00 63.72 121 VAL A C 1
ATOM 1021 O O . VAL A 1 121 ? -19.855 -21.841 18.787 1.00 63.72 121 VAL A O 1
ATOM 1024 N N . THR A 1 122 ? -20.496 -20.909 16.853 1.00 76.62 122 THR A N 1
ATOM 1025 C CA . THR A 1 122 ? -21.573 -21.879 16.592 1.00 76.62 122 THR A CA 1
ATOM 1026 C C . THR A 1 122 ? -21.015 -23.283 16.313 1.00 76.62 122 THR A C 1
ATOM 1028 O O . THR A 1 122 ? -19.901 -23.451 15.813 1.00 76.62 122 THR A O 1
ATOM 1031 N N . GLN A 1 123 ? -21.804 -24.334 16.558 1.00 74.62 123 GLN A N 1
ATOM 1032 C CA . GLN A 1 123 ? -21.389 -25.703 16.212 1.00 74.62 123 GLN A CA 1
ATOM 1033 C C . GLN A 1 123 ? -21.152 -25.871 14.698 1.00 74.62 123 GLN A C 1
ATOM 1035 O O . GLN A 1 123 ? -20.311 -26.669 14.288 1.00 74.62 123 GLN A O 1
ATOM 1040 N N . ARG A 1 124 ? -21.858 -25.097 13.862 1.00 77.88 124 ARG A N 1
ATOM 1041 C CA . ARG A 1 124 ? -21.675 -25.076 12.406 1.00 77.88 124 ARG A CA 1
ATOM 1042 C C . ARG A 1 124 ? -20.305 -24.521 12.018 1.00 77.88 124 ARG A C 1
ATOM 1044 O O . ARG A 1 124 ? -19.615 -25.148 11.221 1.00 77.88 124 ARG A O 1
ATOM 1051 N N . SER A 1 125 ? -19.893 -23.402 12.613 1.00 78.75 125 SER A N 1
ATOM 1052 C CA . SER A 1 125 ? -18.574 -22.810 12.358 1.00 78.75 125 SER A CA 1
ATOM 1053 C C . SER A 1 125 ? -17.435 -23.713 12.840 1.00 78.75 125 SER A C 1
ATOM 1055 O O . SER A 1 125 ? -16.459 -23.865 12.116 1.00 78.75 125 SER A O 1
ATOM 1057 N N . LEU A 1 126 ? -17.588 -24.414 13.973 1.00 77.38 126 LEU A N 1
ATOM 1058 C CA . LEU A 1 126 ? -16.602 -25.416 14.415 1.00 77.38 126 LEU A CA 1
ATOM 1059 C C . LEU A 1 126 ? -16.457 -26.576 13.421 1.00 77.38 126 LEU A C 1
ATOM 1061 O O . LEU A 1 126 ? -15.345 -26.967 13.080 1.00 77.38 126 LEU A O 1
ATOM 1065 N N . ARG A 1 127 ? -17.574 -27.109 12.906 1.00 82.50 127 ARG A N 1
ATOM 1066 C CA . ARG A 1 127 ? -17.531 -28.173 11.887 1.00 82.50 127 ARG A CA 1
ATOM 1067 C C . ARG A 1 127 ? -16.856 -27.703 10.601 1.00 82.50 127 ARG A C 1
ATOM 1069 O O . ARG A 1 127 ? -16.162 -28.489 9.965 1.00 82.50 127 ARG A O 1
ATOM 1076 N N . GLN A 1 128 ? -17.069 -26.449 10.211 1.00 85.56 128 GLN A N 1
ATOM 1077 C CA . GLN A 1 128 ? -16.465 -25.893 9.005 1.00 85.56 128 GLN A CA 1
ATOM 1078 C C . GLN A 1 128 ? -14.953 -25.699 9.163 1.00 85.56 128 GLN A C 1
ATOM 1080 O O . GLN A 1 128 ? -14.217 -26.096 8.265 1.00 85.56 128 GLN A O 1
ATOM 1085 N N . LEU A 1 129 ? -14.499 -25.210 10.322 1.00 81.75 129 LEU A N 1
ATOM 1086 C CA . LEU A 1 129 ? -13.073 -25.103 10.649 1.00 81.75 129 LEU A CA 1
ATOM 1087 C C . LEU A 1 129 ? -12.380 -26.473 10.660 1.00 81.75 129 LEU A C 1
ATOM 1089 O O . LEU A 1 129 ? -11.337 -26.635 10.031 1.00 81.75 129 LEU A O 1
ATOM 1093 N N . ASN A 1 130 ? -12.993 -27.487 11.277 1.00 85.88 130 ASN A N 1
ATOM 1094 C CA . ASN A 1 130 ? -12.426 -28.839 11.292 1.00 85.88 130 ASN A CA 1
ATOM 1095 C C . ASN A 1 130 ? -12.328 -29.444 9.884 1.00 85.88 130 ASN A C 1
ATOM 1097 O O . ASN A 1 130 ? -11.337 -30.085 9.559 1.00 85.88 130 ASN A O 1
ATOM 1101 N N . ARG A 1 131 ? -13.316 -29.204 9.009 1.00 87.00 131 ARG A N 1
ATOM 1102 C CA . ARG A 1 131 ? -13.237 -29.650 7.607 1.00 87.00 131 ARG A CA 1
ATOM 1103 C C . ARG A 1 131 ? -12.086 -28.991 6.855 1.00 87.00 131 ARG A C 1
ATOM 1105 O O . ARG A 1 131 ? -11.405 -29.668 6.095 1.00 87.00 131 ARG A O 1
ATOM 1112 N N . THR A 1 132 ? -11.878 -27.687 7.047 1.00 89.50 132 THR A N 1
ATOM 1113 C CA . THR A 1 132 ? -10.767 -26.982 6.396 1.00 89.50 132 THR A CA 1
ATOM 1114 C C . THR A 1 132 ? -9.416 -27.472 6.901 1.00 89.50 132 THR A C 1
ATOM 1116 O O . THR A 1 132 ? -8.539 -27.721 6.082 1.00 89.50 132 THR A O 1
ATOM 1119 N N . ILE A 1 133 ? -9.265 -27.672 8.214 1.00 86.81 133 ILE A N 1
ATOM 1120 C CA . ILE A 1 133 ? -8.022 -28.173 8.814 1.00 86.81 133 ILE A CA 1
ATOM 1121 C C . ILE A 1 133 ? -7.689 -29.560 8.251 1.00 86.81 133 ILE A C 1
ATOM 1123 O O . ILE A 1 133 ? -6.622 -29.728 7.668 1.00 86.81 133 ILE A O 1
ATOM 1127 N N . ASN A 1 134 ? -8.640 -30.497 8.286 1.00 88.06 134 ASN A N 1
ATOM 1128 C CA . ASN A 1 134 ? -8.424 -31.854 7.776 1.00 88.06 134 ASN A CA 1
ATOM 1129 C C . ASN A 1 134 ? -8.072 -31.870 6.276 1.00 88.06 134 ASN A C 1
ATOM 1131 O O . ASN A 1 134 ? -7.166 -32.580 5.856 1.00 88.06 134 ASN A O 1
ATOM 1135 N N . ALA A 1 135 ? -8.734 -31.044 5.457 1.00 88.62 135 ALA A N 1
ATOM 1136 C CA . ALA A 1 135 ? -8.428 -30.958 4.027 1.00 88.62 135 ALA A CA 1
ATOM 1137 C C . ALA A 1 135 ? -7.017 -30.404 3.748 1.00 88.62 135 ALA A C 1
ATOM 1139 O O . ALA A 1 135 ? -6.399 -30.750 2.740 1.00 88.62 135 ALA A O 1
ATOM 1140 N N . HIS A 1 136 ? -6.503 -29.522 4.610 1.00 87.00 136 HIS A N 1
ATOM 1141 C CA . HIS A 1 136 ? -5.128 -29.034 4.512 1.00 87.00 136 HIS A CA 1
ATOM 1142 C C . HIS A 1 136 ? -4.112 -30.099 4.940 1.00 87.00 136 HIS A C 1
ATOM 1144 O O . HIS A 1 136 ? -3.088 -30.245 4.272 1.00 87.00 136 HIS A O 1
ATOM 1150 N N . GLU A 1 137 ? -4.408 -30.867 5.989 1.00 86.00 137 GLU A N 1
ATOM 1151 C CA . GLU A 1 137 ? -3.574 -31.987 6.441 1.00 86.00 137 GLU A CA 1
ATOM 1152 C C . GLU A 1 137 ? -3.462 -33.080 5.368 1.00 86.00 137 GLU A C 1
ATOM 1154 O O . GLU A 1 137 ? -2.356 -33.490 5.017 1.00 86.00 137 GLU A O 1
ATOM 1159 N N . GLU A 1 138 ? -4.578 -33.486 4.757 1.00 86.31 138 GLU A N 1
ATOM 1160 C CA . GLU A 1 138 ? -4.590 -34.470 3.665 1.00 86.31 138 GLU A CA 1
ATOM 1161 C C . GLU A 1 138 ? -3.735 -34.017 2.471 1.00 86.31 138 GLU A C 1
ATOM 1163 O O . GLU A 1 138 ? -2.927 -34.786 1.944 1.00 86.31 138 GLU A O 1
ATOM 1168 N N . LYS A 1 139 ? -3.852 -32.743 2.072 1.00 88.06 139 LYS A N 1
ATOM 1169 C CA . LYS A 1 139 ? -3.027 -32.165 0.999 1.00 88.06 139 LYS A CA 1
ATOM 1170 C C . LYS A 1 139 ? -1.543 -32.149 1.352 1.00 88.06 139 LYS A C 1
ATOM 1172 O O . LYS A 1 139 ? -0.714 -32.427 0.488 1.00 88.06 139 LYS A O 1
ATOM 1177 N N . TYR A 1 140 ? -1.203 -31.834 2.600 1.00 88.12 140 TYR A N 1
ATOM 1178 C CA . TYR A 1 140 ? 0.180 -31.846 3.067 1.00 88.12 140 TYR A CA 1
ATOM 1179 C C . TYR A 1 140 ? 0.779 -33.256 3.002 1.00 88.12 140 TYR A C 1
ATOM 1181 O O . TYR A 1 140 ? 1.868 -33.438 2.453 1.00 88.12 140 TYR A O 1
ATOM 1189 N N . HIS A 1 141 ? 0.047 -34.264 3.484 1.00 86.81 141 HIS A N 1
ATOM 1190 C CA . HIS A 1 141 ? 0.482 -35.658 3.415 1.00 86.81 141 HIS A CA 1
ATOM 1191 C C . HIS A 1 141 ? 0.636 -36.150 1.971 1.00 86.81 141 HIS A C 1
ATOM 1193 O O . HIS A 1 141 ? 1.644 -36.780 1.654 1.00 86.81 141 HIS A O 1
ATOM 1199 N N . ALA A 1 142 ? -0.297 -35.805 1.079 1.00 87.31 142 ALA A N 1
ATOM 1200 C CA . ALA A 1 142 ? -0.192 -36.132 -0.342 1.00 87.31 142 ALA A CA 1
ATOM 1201 C C . ALA A 1 142 ? 1.041 -35.484 -0.998 1.00 87.31 142 ALA A C 1
ATOM 1203 O O . ALA A 1 142 ? 1.770 -36.147 -1.736 1.00 87.31 142 ALA A O 1
ATOM 1204 N N . SER A 1 143 ? 1.322 -34.214 -0.683 1.00 86.75 143 SER A N 1
ATOM 1205 C CA . SER A 1 143 ? 2.515 -33.513 -1.174 1.00 86.75 143 SER A CA 1
ATOM 1206 C C . SER A 1 143 ? 3.803 -34.171 -0.680 1.00 86.75 143 SER A C 1
ATOM 1208 O O . SER A 1 143 ? 4.738 -34.358 -1.455 1.00 86.75 143 SER A O 1
ATOM 1210 N N . LYS A 1 144 ? 3.852 -34.562 0.599 1.00 90.12 144 LYS A N 1
ATOM 1211 C CA . LYS A 1 144 ? 5.009 -35.257 1.175 1.00 90.12 144 LYS A CA 1
ATOM 1212 C C . LYS A 1 144 ? 5.244 -36.626 0.545 1.00 90.12 144 LYS A C 1
ATOM 1214 O O . LYS A 1 144 ? 6.384 -36.953 0.231 1.00 90.12 144 LYS A O 1
ATOM 1219 N N . ALA A 1 145 ? 4.180 -37.392 0.314 1.00 88.62 145 ALA A N 1
ATOM 1220 C CA . ALA A 1 145 ? 4.271 -38.686 -0.355 1.00 88.62 145 ALA A CA 1
ATOM 1221 C C . ALA A 1 145 ? 4.775 -38.548 -1.802 1.00 88.62 145 ALA A C 1
ATOM 1223 O O . ALA A 1 145 ? 5.623 -39.325 -2.239 1.00 88.62 145 ALA A O 1
ATOM 1224 N N . TYR A 1 146 ? 4.311 -37.523 -2.526 1.00 88.88 146 TYR A N 1
ATOM 1225 C CA . TYR A 1 146 ? 4.782 -37.232 -3.880 1.00 88.88 146 TYR A CA 1
ATOM 1226 C C . TYR A 1 146 ? 6.269 -36.847 -3.908 1.00 88.88 146 TYR A C 1
ATOM 1228 O O . TYR A 1 146 ? 7.023 -37.377 -4.722 1.00 88.88 146 TYR A O 1
ATOM 1236 N N . GLU A 1 147 ? 6.718 -35.979 -2.993 1.00 88.69 147 GLU A N 1
ATOM 1237 C CA . GLU A 1 147 ? 8.141 -35.637 -2.844 1.00 88.69 147 GLU A CA 1
ATOM 1238 C C . GLU A 1 147 ? 9.004 -36.879 -2.589 1.00 88.69 147 GLU A C 1
ATOM 1240 O O . GLU A 1 147 ? 10.076 -37.030 -3.177 1.00 88.69 147 GLU A O 1
ATOM 1245 N N . GLU A 1 148 ? 8.547 -37.781 -1.720 1.00 88.31 148 GLU A N 1
ATOM 1246 C CA . GLU A 1 148 ? 9.273 -39.009 -1.408 1.00 88.31 148 GLU A CA 1
ATOM 1247 C C . GLU A 1 148 ? 9.351 -39.950 -2.618 1.00 88.31 148 GLU A C 1
ATOM 1249 O O . GLU A 1 148 ? 10.411 -40.510 -2.900 1.00 88.31 148 GLU A O 1
ATOM 1254 N N . GLN A 1 149 ? 8.262 -40.078 -3.380 1.00 88.19 149 GLN A N 1
ATOM 1255 C CA . GLN A 1 149 ? 8.237 -40.863 -4.611 1.00 88.19 149 GLN A CA 1
ATOM 1256 C C . GLN A 1 149 ? 9.208 -40.306 -5.662 1.00 88.19 149 GLN A C 1
ATOM 1258 O O . GLN A 1 149 ? 9.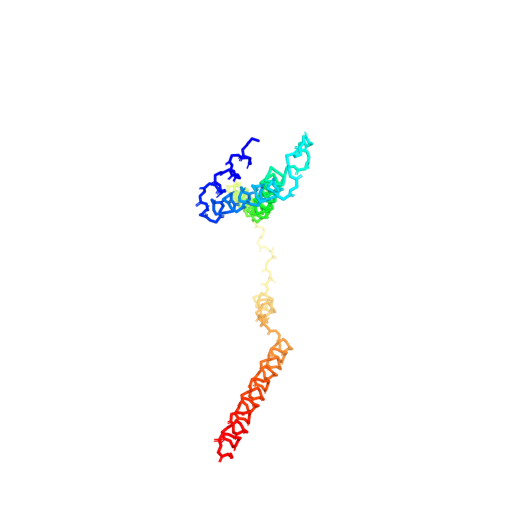963 -41.075 -6.254 1.00 88.19 149 GLN A O 1
ATOM 1263 N N . GLN A 1 150 ? 9.244 -38.984 -5.853 1.00 86.56 150 GLN A N 1
ATOM 1264 C CA . GLN A 1 150 ? 10.185 -38.336 -6.774 1.00 86.56 150 GLN A CA 1
ATOM 1265 C C . GLN A 1 150 ? 11.643 -38.601 -6.381 1.00 86.56 150 GLN A C 1
ATOM 1267 O O . GLN A 1 150 ? 12.455 -38.953 -7.233 1.00 86.56 150 GLN A O 1
ATOM 1272 N N . ARG A 1 151 ? 11.970 -38.532 -5.083 1.00 87.69 151 ARG A N 1
ATOM 1273 C CA . ARG A 1 151 ? 13.316 -38.876 -4.594 1.00 87.69 151 ARG A CA 1
ATOM 1274 C C . ARG A 1 151 ? 13.683 -40.333 -4.865 1.00 87.69 151 ARG A C 1
ATOM 1276 O O . ARG A 1 151 ? 14.822 -40.607 -5.225 1.00 87.69 151 ARG A O 1
ATOM 1283 N N . ARG A 1 152 ? 12.740 -41.269 -4.701 1.00 87.19 152 ARG A N 1
ATOM 1284 C CA . ARG A 1 152 ? 12.975 -42.693 -5.004 1.00 87.19 152 ARG A CA 1
ATOM 1285 C C . ARG A 1 152 ? 13.262 -42.911 -6.488 1.00 87.19 152 ARG A C 1
ATOM 1287 O O . ARG A 1 152 ? 14.225 -43.599 -6.802 1.00 87.19 152 ARG A O 1
ATOM 1294 N N . ILE A 1 153 ? 12.480 -42.283 -7.3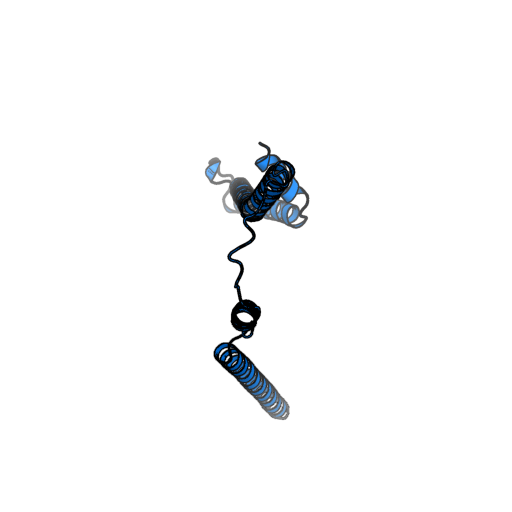68 1.00 87.12 153 ILE A N 1
ATOM 1295 C CA . ILE A 1 153 ? 12.681 -42.348 -8.824 1.00 87.12 153 ILE A CA 1
ATOM 1296 C C . ILE A 1 153 ? 14.053 -41.778 -9.201 1.00 87.12 153 ILE A C 1
ATOM 1298 O O . ILE A 1 153 ? 14.789 -42.408 -9.953 1.00 87.12 153 ILE A O 1
ATOM 1302 N N . GLN A 1 154 ? 14.427 -40.622 -8.646 1.00 86.00 154 GLN A N 1
ATOM 1303 C CA . GLN A 1 154 ? 15.726 -40.004 -8.910 1.00 86.00 154 GLN A CA 1
ATOM 1304 C C . GLN A 1 154 ? 16.895 -40.902 -8.468 1.00 86.00 154 GLN A C 1
ATOM 1306 O O . GLN A 1 154 ? 17.816 -41.136 -9.242 1.00 86.00 154 GLN A O 1
ATOM 1311 N N . MET A 1 155 ? 16.829 -41.475 -7.262 1.00 84.81 155 MET A N 1
ATOM 1312 C CA . MET A 1 155 ? 17.847 -42.409 -6.758 1.00 84.81 155 MET A CA 1
ATOM 1313 C C . MET A 1 155 ? 17.963 -43.691 -7.599 1.00 84.81 155 MET A C 1
ATOM 1315 O O . MET A 1 155 ? 19.012 -44.330 -7.599 1.00 84.81 155 MET A O 1
ATOM 1319 N N . GLU A 1 156 ? 16.884 -44.115 -8.257 1.00 79.69 156 GLU A N 1
ATOM 1320 C CA . GLU A 1 156 ? 16.875 -45.283 -9.141 1.00 79.69 156 GLU A CA 1
ATOM 1321 C C . GLU A 1 156 ? 17.457 -44.952 -10.523 1.00 79.69 156 GLU A C 1
ATOM 1323 O O . GLU A 1 156 ? 18.203 -45.760 -11.071 1.00 79.69 156 GLU A O 1
ATOM 1328 N N . GLN A 1 157 ? 17.207 -43.742 -11.037 1.00 74.00 157 GLN A N 1
ATOM 1329 C CA . GLN A 1 157 ? 17.848 -43.222 -12.251 1.00 74.00 157 GLN A CA 1
ATOM 1330 C C . GLN A 1 157 ? 19.355 -43.007 -12.070 1.00 74.00 157 GLN A C 1
ATOM 1332 O O . GLN A 1 157 ? 20.115 -43.310 -12.977 1.00 74.00 157 GLN A O 1
ATOM 1337 N N . GLU A 1 158 ? 19.803 -42.540 -10.902 1.00 76.62 158 GLU A N 1
ATOM 1338 C CA . GLU A 1 158 ? 21.231 -42.349 -10.594 1.00 76.62 158 GLU A CA 1
ATOM 1339 C C . GLU A 1 158 ? 22.004 -43.673 -10.400 1.00 76.62 158 GLU A C 1
ATOM 1341 O O . GLU A 1 158 ? 23.233 -43.665 -10.349 1.00 76.62 158 GLU A O 1
ATOM 1346 N N . ARG A 1 159 ? 21.310 -44.817 -10.275 1.00 71.31 159 ARG A N 1
ATOM 1347 C CA . ARG A 1 159 ? 21.931 -46.154 -10.196 1.00 71.31 159 ARG A CA 1
ATOM 1348 C C . ARG A 1 159 ? 22.097 -46.853 -11.551 1.00 71.31 159 ARG A C 1
ATOM 1350 O O . ARG A 1 159 ? 22.740 -47.905 -11.569 1.00 71.31 159 ARG A O 1
ATOM 1357 N N . GLN A 1 160 ? 21.493 -46.339 -12.624 1.00 53.59 160 GLN A N 1
ATOM 1358 C CA . GLN A 1 160 ? 21.645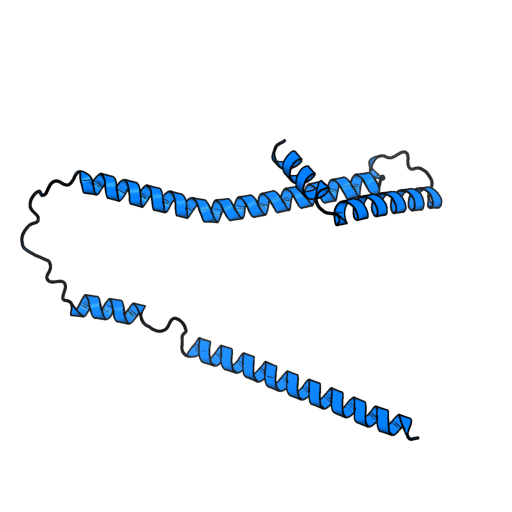 -46.850 -13.995 1.00 53.59 160 GLN A CA 1
ATOM 1359 C C . GLN A 1 160 ? 22.752 -46.099 -14.732 1.00 53.59 160 GLN A C 1
ATOM 1361 O O . GLN A 1 160 ? 23.464 -46.770 -15.511 1.00 53.59 160 GLN A O 1
#

Sequence (160 aa):
EKLDELTKYVLTKEPEYQEYIQISKALKEEAKSLYGESKRESKNAEKNALFDLKKRTGNAILTELKRQDSQIKPLIEGVDQMQSIYNERSFRTLKQLPTNEYKYSYEEFMKRRKQFQQRVVTQRSLRQLNRTINAHEEKYHASKAYEEQQRRIQMEQERQ

Organism: Enterococcus faecium (NCBI:txid1352)

Foldseek 3Di:
DVLLVVLVVVLVPDPVSVVVLVVLVVVQVVCCVVPNDDPDPVPSSSVVVVVVSSVVSSVVVVVVVVVVCVVVVVVVVVVVVVVVVVVVVVPPDPPDDDPDDPPVDPVVVVVVVVVVVPDPDDPVRVVVVVVVVVVVVVVVVVVVVVVVVVVVVVVVVVVD

pLDDT: mean 76.9, std 12.6, range [45.72, 92.44]

Radius of gyration: 33.26 Å; chains: 1; bounding box: 67×68×73 Å

Secondary structure (DSSP, 8-state):
-HHHHHHHHHHHH-HHHHHHHHHHHHHHHHHHHHH-----GGG-HHHHHHHHHHHHHHHHHHHHHHHHHHHHHHHHHHHHHHHHHHHHHHT-------S------HHHHHHHHHHHTS-SS-HHHHHHHHHHHHHHHHHHHHHHHHHHHHHHHHHHHTT-